Protein AF-A0A803MJ44-F1 (afdb_monomer)

Radius of gyration: 43.04 Å; Cα contacts (8 Å, |Δi|>4): 17; chains: 1; bounding box: 105×44×104 Å

Sequence (130 aa):
MNPSTKANLHDESIKSDQS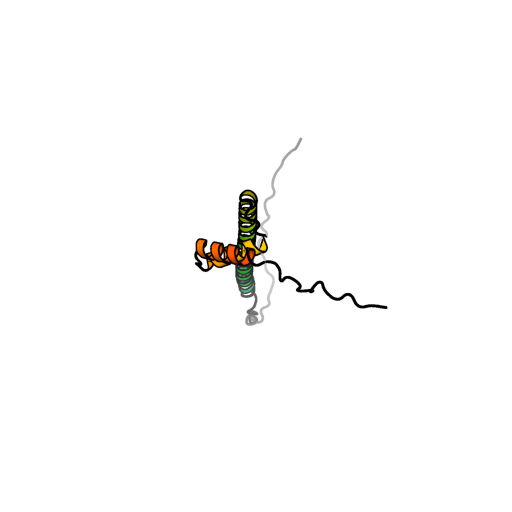SSLPSQQPPPPVHQNDADEEDESVKQLGDCSSLYLSLQMDSEAARTARDSLELAFQMSNILETGLDRHSLSVLIALCDLGLNPEAVAAVVKELRREPPPSSTIPPDAPAHS

pLDDT: mean 73.79, std 22.07, range [35.81, 97.94]

Structure (mmCIF, N/CA/C/O backbone):
data_AF-A0A803MJ44-F1
#
_entry.id   AF-A0A803MJ44-F1
#
loop_
_atom_site.group_PDB
_atom_site.id
_atom_site.type_symbol
_atom_site.label_atom_id
_atom_site.label_alt_id
_atom_site.label_comp_id
_atom_site.label_asym_id
_atom_site.label_entity_id
_atom_site.label_seq_id
_atom_site.pdbx_PDB_ins_code
_atom_site.Cartn_x
_atom_site.Cartn_y
_atom_site.Cartn_z
_atom_site.occupancy
_atom_site.B_iso_or_equiv
_atom_site.auth_seq_id
_atom_site.auth_comp_id
_atom_site.auth_asym_id
_atom_site.auth_atom_id
_atom_site.pdbx_PDB_model_num
ATOM 1 N N . MET A 1 1 ? 78.555 9.183 -12.668 1.00 38.94 1 MET A N 1
ATOM 2 C CA . MET A 1 1 ? 79.143 9.538 -13.975 1.00 38.94 1 MET A CA 1
ATOM 3 C C . MET A 1 1 ? 78.886 8.405 -14.952 1.00 38.94 1 MET A C 1
ATOM 5 O O . MET A 1 1 ? 79.490 7.350 -14.838 1.00 38.94 1 MET A O 1
ATOM 9 N N . ASN A 1 2 ? 77.953 8.610 -15.866 1.00 45.50 2 ASN A N 1
ATOM 10 C CA . ASN A 1 2 ? 77.822 7.862 -17.109 1.00 45.50 2 ASN A CA 1
ATOM 11 C C . ASN A 1 2 ? 78.863 8.361 -18.124 1.00 45.50 2 ASN A C 1
ATOM 13 O O . ASN A 1 2 ? 79.137 9.561 -18.174 1.00 45.50 2 ASN A O 1
ATOM 17 N N . PRO A 1 3 ? 79.376 7.464 -18.972 1.00 45.12 3 PRO A N 1
ATOM 18 C CA . PRO A 1 3 ? 79.720 7.853 -20.331 1.00 45.12 3 PRO A CA 1
ATOM 19 C C . PRO A 1 3 ? 79.028 6.956 -21.370 1.00 45.12 3 PRO A C 1
ATOM 21 O O . PRO A 1 3 ? 79.093 5.730 -21.326 1.00 45.12 3 PRO A O 1
ATOM 24 N N . SER A 1 4 ? 78.353 7.619 -22.307 1.00 44.44 4 SER A N 1
ATOM 25 C CA . SER A 1 4 ? 77.794 7.096 -23.559 1.00 44.44 4 SER A CA 1
ATOM 26 C C . SER A 1 4 ? 78.879 6.619 -24.534 1.00 44.44 4 SER A C 1
ATOM 28 O O . SER A 1 4 ? 79.985 7.145 -24.473 1.00 44.44 4 SER A O 1
ATOM 30 N N . THR A 1 5 ? 78.533 5.724 -25.480 1.00 49.03 5 THR A N 1
ATOM 31 C CA . THR A 1 5 ? 78.879 5.707 -26.939 1.00 49.03 5 THR A CA 1
ATOM 32 C C . THR A 1 5 ? 78.380 4.364 -27.523 1.00 49.03 5 THR A C 1
ATOM 34 O O . THR A 1 5 ? 78.850 3.318 -27.108 1.00 49.03 5 THR A O 1
ATOM 37 N N . LYS A 1 6 ? 77.228 4.299 -28.207 1.00 47.16 6 LYS A N 1
ATOM 38 C CA . LYS A 1 6 ? 76.930 4.504 -29.647 1.00 47.16 6 LYS A CA 1
ATOM 39 C C . LYS A 1 6 ? 77.270 3.301 -30.563 1.00 47.16 6 LYS A C 1
ATOM 41 O O . LYS A 1 6 ? 78.426 2.933 -30.688 1.00 47.16 6 LYS A O 1
ATOM 46 N N . ALA A 1 7 ? 76.225 2.865 -31.284 1.00 46.88 7 ALA A N 1
ATOM 47 C CA . ALA A 1 7 ? 76.179 2.174 -32.583 1.00 46.88 7 ALA A CA 1
ATOM 48 C C . ALA A 1 7 ? 76.724 0.737 -32.695 1.00 46.88 7 ALA A C 1
ATOM 50 O O . ALA A 1 7 ? 77.925 0.523 -32.633 1.00 46.88 7 ALA A O 1
ATOM 51 N N . ASN A 1 8 ? 75.860 -0.202 -33.101 1.00 36.66 8 ASN A N 1
ATOM 52 C CA . ASN A 1 8 ? 76.077 -0.821 -34.407 1.00 36.66 8 ASN A CA 1
ATOM 53 C C . ASN A 1 8 ? 74.763 -1.277 -35.053 1.00 36.66 8 ASN A C 1
ATOM 55 O O . ASN A 1 8 ? 73.859 -1.782 -34.390 1.00 36.66 8 ASN A O 1
ATOM 59 N N . LEU A 1 9 ? 74.683 -0.993 -36.345 1.00 50.78 9 LEU A N 1
ATOM 60 C CA . LEU A 1 9 ? 73.584 -1.236 -37.264 1.00 50.78 9 LEU A CA 1
ATOM 61 C C . LEU A 1 9 ? 73.607 -2.703 -37.715 1.00 50.78 9 LEU A C 1
ATOM 63 O O . LEU A 1 9 ? 74.654 -3.345 -37.707 1.00 50.78 9 LEU A O 1
ATOM 67 N N . HIS A 1 10 ? 72.435 -3.201 -38.095 1.00 44.12 10 HIS A N 1
ATOM 68 C CA . HIS A 1 10 ? 72.207 -4.552 -38.592 1.00 44.12 10 HIS A CA 1
ATOM 69 C C . HIS A 1 10 ? 73.048 -4.844 -39.844 1.00 44.12 10 HIS A C 1
ATOM 71 O O . HIS A 1 10 ? 73.028 -4.069 -40.799 1.00 44.12 10 HIS A O 1
ATOM 77 N N . ASP A 1 11 ? 73.755 -5.973 -39.810 1.00 43.75 11 ASP A N 1
ATOM 78 C CA . ASP A 1 11 ? 74.461 -6.570 -40.941 1.00 43.75 11 ASP A CA 1
ATOM 79 C C . ASP A 1 11 ? 73.445 -7.277 -41.851 1.00 43.75 11 ASP A C 1
ATOM 81 O O . ASP A 1 11 ? 72.783 -8.238 -41.452 1.00 43.75 11 ASP A O 1
ATOM 85 N N . GLU A 1 12 ? 73.281 -6.746 -43.062 1.00 47.16 12 GLU A N 1
ATOM 86 C CA . GLU A 1 12 ? 72.656 -7.451 -44.176 1.00 47.16 12 GLU A CA 1
ATOM 87 C C . GLU A 1 12 ? 73.570 -8.600 -44.614 1.00 47.16 12 GLU A C 1
ATOM 89 O O . GLU A 1 12 ? 74.651 -8.365 -45.154 1.00 47.16 12 GLU A O 1
ATOM 94 N N . SER A 1 13 ? 73.103 -9.841 -44.471 1.00 42.44 13 SER A N 1
ATOM 95 C CA . SER A 1 13 ? 73.697 -10.988 -45.159 1.00 42.44 13 SER A CA 1
ATOM 96 C C . SER A 1 13 ? 72.774 -11.451 -46.284 1.00 42.44 13 SER A C 1
ATOM 98 O O . SER A 1 13 ? 71.782 -12.152 -46.080 1.00 42.44 13 SER A O 1
ATOM 100 N N . ILE A 1 14 ? 73.121 -11.016 -47.493 1.00 47.91 14 ILE A N 1
ATOM 101 C CA . ILE A 1 14 ? 72.525 -11.407 -48.769 1.00 47.91 14 ILE A CA 1
ATOM 102 C C . ILE A 1 14 ? 73.144 -12.739 -49.243 1.00 47.91 14 ILE A C 1
ATOM 104 O O . ILE A 1 14 ? 74.336 -12.810 -49.522 1.00 47.91 14 ILE A O 1
ATOM 108 N N . LYS A 1 15 ? 72.256 -13.729 -49.447 1.00 44.94 15 LYS A N 1
ATOM 109 C CA . LYS A 1 15 ? 72.210 -14.729 -50.544 1.00 44.94 15 LYS A CA 1
ATOM 110 C C . LYS A 1 15 ? 73.231 -15.880 -50.601 1.00 44.94 15 LYS A C 1
ATOM 112 O O . LYS A 1 15 ? 74.421 -15.662 -50.799 1.00 44.94 15 LYS A O 1
ATOM 117 N N . SER A 1 16 ? 72.695 -17.109 -50.663 1.00 39.31 16 SER A N 1
ATOM 118 C CA . SER A 1 16 ? 72.866 -18.118 -51.751 1.00 39.31 16 SER A CA 1
ATOM 119 C C . SER A 1 16 ? 72.553 -19.522 -51.197 1.00 39.31 16 SER A C 1
ATOM 121 O O . SER A 1 16 ? 73.206 -19.981 -50.270 1.00 39.31 16 SER A O 1
ATOM 123 N N . ASP A 1 17 ? 71.411 -20.113 -51.563 1.00 42.59 17 ASP A N 1
ATOM 124 C CA . ASP A 1 17 ? 71.274 -21.157 -52.604 1.00 42.59 17 ASP A CA 1
ATOM 125 C C . ASP A 1 17 ? 71.850 -22.531 -52.211 1.00 42.59 17 ASP A C 1
ATOM 127 O O . ASP A 1 17 ? 73.055 -22.731 -52.310 1.00 42.59 17 ASP A O 1
ATOM 131 N N . GLN A 1 18 ? 70.985 -23.509 -51.884 1.00 37.03 18 GLN A N 1
ATOM 132 C CA . GLN A 1 18 ? 71.224 -24.926 -52.216 1.00 37.03 18 GLN A CA 1
ATOM 133 C C . GLN A 1 18 ? 69.947 -25.797 -52.063 1.00 37.03 18 GLN A C 1
ATOM 135 O O . GLN A 1 18 ? 69.601 -26.254 -50.980 1.00 37.03 18 GLN A O 1
ATOM 140 N N . SER A 1 19 ? 69.320 -26.076 -53.212 1.00 41.34 19 SER A N 1
ATOM 141 C CA . SER A 1 19 ? 68.807 -27.393 -53.643 1.00 41.34 19 SER A CA 1
ATOM 142 C C . SER A 1 19 ? 67.518 -28.006 -53.052 1.00 41.34 19 SER A C 1
ATOM 144 O O . SER A 1 19 ? 67.505 -28.688 -52.035 1.00 41.34 19 SER A O 1
ATOM 146 N N . SER A 1 20 ? 66.472 -27.919 -53.886 1.00 47.78 20 SER A N 1
ATOM 147 C CA . SER A 1 20 ? 65.637 -29.032 -54.385 1.00 47.78 20 SER A CA 1
ATOM 148 C C . SER A 1 20 ? 64.906 -29.953 -53.396 1.00 47.78 20 SER A C 1
ATOM 150 O O . SER A 1 20 ? 65.463 -30.929 -52.902 1.00 47.78 20 SER A O 1
ATOM 152 N N . SER A 1 21 ? 63.585 -29.777 -53.305 1.00 38.59 21 SER A N 1
ATOM 153 C CA . SER A 1 21 ? 62.609 -30.866 -53.504 1.00 38.59 21 SER A CA 1
ATOM 154 C C . SER A 1 21 ? 61.181 -30.305 -53.590 1.00 38.59 21 SER A C 1
ATOM 156 O O . SER A 1 21 ? 60.695 -29.659 -52.671 1.00 38.59 21 SER A O 1
ATOM 158 N N . LEU A 1 22 ? 60.497 -30.549 -54.711 1.00 42.38 22 LEU A N 1
ATOM 159 C CA . LEU A 1 22 ? 59.032 -30.624 -54.746 1.00 42.38 22 LEU A CA 1
A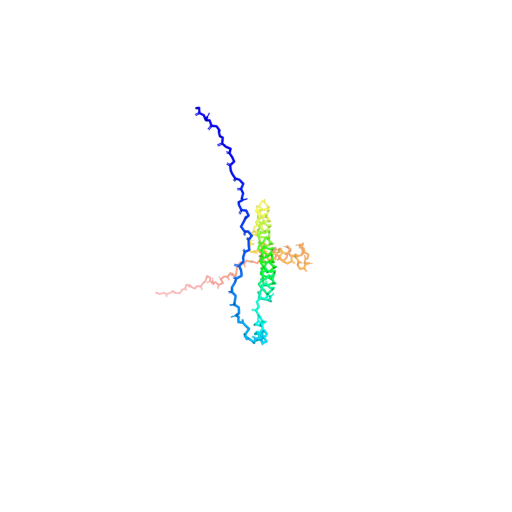TOM 160 C C . LEU A 1 22 ? 58.682 -32.098 -54.531 1.00 42.38 22 LEU A C 1
ATOM 162 O O . LEU A 1 22 ? 59.264 -32.953 -55.204 1.00 42.38 22 LEU A O 1
ATOM 166 N N . PRO A 1 23 ? 57.738 -32.409 -53.632 1.00 39.44 23 PRO A N 1
ATOM 167 C CA . PRO A 1 23 ? 56.533 -33.041 -54.154 1.00 39.44 23 PRO A CA 1
ATOM 168 C C . PRO A 1 23 ? 55.236 -32.614 -53.447 1.00 39.44 23 PRO A C 1
ATOM 170 O O . PRO A 1 23 ? 55.187 -32.411 -52.241 1.00 39.44 23 PRO A O 1
ATOM 173 N N . SER A 1 24 ? 54.172 -32.594 -54.254 1.00 35.81 24 SER A N 1
ATOM 174 C CA . SER A 1 24 ? 52.755 -32.690 -53.883 1.00 35.81 24 SER A CA 1
ATOM 175 C C . SER A 1 24 ? 52.144 -31.536 -53.081 1.00 35.81 24 SER A C 1
ATOM 177 O O . SER A 1 24 ? 52.209 -31.481 -51.858 1.00 35.81 24 SER A O 1
ATOM 179 N N . GLN A 1 25 ? 51.402 -30.677 -53.795 1.00 43.09 25 GLN A N 1
ATOM 180 C CA . GLN A 1 25 ? 50.265 -29.955 -53.219 1.00 43.09 25 GLN A CA 1
ATOM 181 C C . GLN A 1 25 ? 49.306 -30.980 -52.599 1.00 43.09 25 GLN A C 1
ATOM 183 O O . GLN A 1 25 ? 48.560 -31.655 -53.308 1.00 43.09 25 GLN A O 1
ATOM 188 N N . GLN A 1 26 ? 49.343 -31.112 -51.278 1.00 38.97 26 GLN A N 1
ATOM 189 C CA . GLN A 1 26 ? 48.248 -31.705 -50.531 1.00 38.97 26 GLN A CA 1
ATOM 190 C C . GLN A 1 26 ? 47.078 -30.711 -50.620 1.00 38.97 26 GLN A C 1
ATOM 192 O O . GLN A 1 26 ? 47.290 -29.530 -50.325 1.00 38.97 26 GLN A O 1
ATOM 197 N N . PRO A 1 27 ? 45.870 -31.118 -51.058 1.00 48.91 27 PRO A N 1
ATOM 198 C CA . PRO A 1 27 ? 44.705 -30.253 -50.924 1.00 48.91 27 PRO A CA 1
ATOM 199 C C . PRO A 1 27 ? 44.595 -29.843 -49.448 1.00 48.91 27 PRO A C 1
ATOM 201 O O . PRO A 1 27 ? 44.915 -30.664 -48.579 1.00 48.91 27 PRO A O 1
ATOM 204 N N . PRO A 1 28 ? 44.226 -28.585 -49.148 1.00 46.50 28 PRO A N 1
ATOM 205 C CA . PRO A 1 28 ? 44.142 -28.125 -47.770 1.00 46.50 28 PRO A CA 1
ATOM 206 C C . PRO A 1 28 ? 43.297 -29.124 -46.968 1.00 46.50 28 PRO A C 1
ATOM 208 O O . PRO A 1 28 ? 42.293 -29.616 -47.498 1.00 46.50 28 PRO A O 1
ATOM 211 N N . PRO A 1 29 ? 43.698 -29.477 -45.730 1.00 44.66 29 PRO A N 1
ATOM 212 C CA . PRO A 1 29 ? 42.832 -30.271 -44.869 1.00 44.66 29 PRO A CA 1
ATOM 213 C C . PRO A 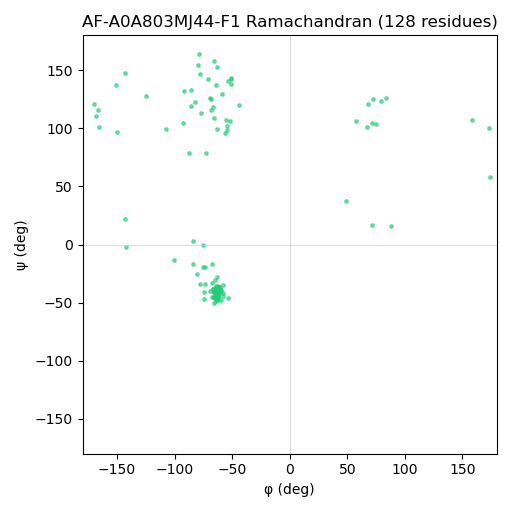1 29 ? 41.463 -29.582 -44.829 1.00 44.66 29 PRO A C 1
ATOM 215 O O . PRO A 1 29 ? 41.432 -28.345 -44.851 1.00 44.66 29 PRO A O 1
ATOM 218 N N . PRO A 1 30 ? 40.339 -30.326 -44.813 1.00 53.53 30 PRO A N 1
ATOM 219 C CA . PRO A 1 30 ? 39.054 -29.711 -44.537 1.00 53.53 30 PRO A CA 1
ATOM 220 C C . PRO A 1 30 ? 39.230 -29.016 -43.197 1.00 53.53 30 PRO A C 1
ATOM 222 O O . PRO A 1 30 ? 39.419 -29.675 -42.173 1.00 53.53 30 PRO A O 1
ATOM 225 N N . VAL A 1 31 ? 39.306 -27.685 -43.246 1.00 48.75 31 VAL A N 1
ATOM 226 C CA . VAL A 1 31 ? 39.325 -26.832 -42.070 1.00 48.75 31 VAL A CA 1
ATOM 227 C C . VAL A 1 31 ? 38.244 -27.392 -41.168 1.00 48.75 31 VAL A C 1
ATOM 229 O O . VAL A 1 31 ? 37.104 -27.548 -41.610 1.00 48.75 31 VAL A O 1
ATOM 232 N N . HIS A 1 32 ? 38.615 -27.824 -39.964 1.00 52.59 32 HIS A N 1
ATOM 233 C CA . HIS A 1 32 ? 37.623 -28.034 -38.926 1.00 52.59 32 HIS A CA 1
ATOM 234 C C . HIS A 1 32 ? 36.912 -26.684 -38.798 1.00 52.59 32 HIS A C 1
ATOM 236 O O . HIS A 1 32 ? 37.426 -25.737 -38.215 1.00 52.59 32 HIS A O 1
ATOM 242 N N . GLN A 1 33 ? 35.784 -26.560 -39.493 1.00 54.22 33 GLN A N 1
ATOM 243 C CA . GLN A 1 33 ? 34.758 -25.579 -39.220 1.00 54.22 33 GLN A CA 1
ATOM 244 C C . GLN A 1 33 ? 34.280 -25.960 -37.836 1.00 54.22 33 GLN A C 1
ATOM 246 O O . GLN A 1 33 ? 33.617 -26.984 -37.756 1.00 54.22 33 GLN A O 1
ATOM 251 N N . ASN A 1 34 ? 34.762 -25.270 -36.800 1.00 48.56 34 ASN A N 1
ATOM 252 C CA . ASN A 1 34 ? 34.163 -25.121 -35.464 1.00 48.56 34 ASN A CA 1
ATOM 253 C C . ASN A 1 34 ? 35.143 -24.368 -34.535 1.00 48.56 34 ASN A C 1
ATOM 255 O O . ASN A 1 34 ? 35.547 -24.911 -33.519 1.00 48.56 34 ASN A O 1
ATOM 259 N N . ASP A 1 35 ? 35.569 -23.146 -34.872 1.00 52.38 35 ASP A N 1
ATOM 260 C CA . ASP A 1 35 ? 36.388 -22.339 -33.934 1.00 52.38 35 ASP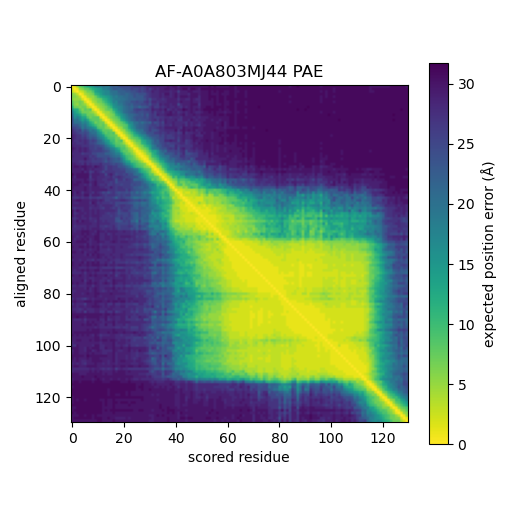 A CA 1
ATOM 261 C C . ASP A 1 35 ? 36.070 -20.828 -33.984 1.00 52.38 35 ASP A C 1
ATOM 263 O O . ASP A 1 35 ? 36.887 -19.988 -33.622 1.00 52.38 35 ASP A O 1
ATOM 267 N N . ALA A 1 36 ? 34.875 -20.447 -34.453 1.00 48.91 36 ALA A N 1
ATOM 268 C CA . ALA A 1 36 ? 34.453 -19.037 -34.459 1.00 48.91 36 ALA A CA 1
ATOM 269 C C . ALA A 1 36 ? 32.965 -18.790 -34.145 1.00 48.91 36 ALA A C 1
ATOM 271 O O . ALA A 1 36 ? 32.559 -17.634 -34.080 1.00 48.91 36 ALA A O 1
ATOM 272 N N . ASP A 1 37 ? 32.160 -19.835 -33.928 1.00 52.12 37 ASP A N 1
ATOM 273 C CA . ASP A 1 37 ? 30.751 -19.699 -33.514 1.00 52.12 37 ASP A CA 1
ATOM 274 C C . ASP A 1 37 ? 30.550 -19.927 -32.001 1.00 52.12 37 ASP A C 1
ATOM 276 O O . ASP A 1 37 ? 29.506 -19.572 -31.460 1.00 52.12 37 ASP A O 1
ATOM 280 N N . GLU A 1 38 ? 31.546 -20.464 -31.281 1.00 55.28 38 GLU A N 1
ATOM 281 C CA . GLU A 1 38 ? 31.380 -20.823 -29.860 1.00 55.28 38 GLU A CA 1
ATOM 282 C C . GLU A 1 38 ? 31.383 -19.600 -28.914 1.00 55.28 38 GLU A C 1
ATOM 284 O O . GLU A 1 38 ? 30.835 -19.658 -27.813 1.00 55.28 38 GLU A O 1
ATOM 289 N N . GLU A 1 39 ? 31.906 -18.445 -29.348 1.00 54.41 39 GLU A N 1
ATOM 290 C CA . GLU A 1 39 ? 31.900 -17.223 -28.527 1.00 54.41 39 GLU A CA 1
ATOM 291 C C . GLU A 1 39 ? 30.583 -16.413 -28.619 1.00 54.41 39 GLU A C 1
ATOM 293 O O . GLU A 1 39 ? 30.315 -15.615 -27.719 1.00 54.41 39 GLU A O 1
ATOM 298 N N . ASP A 1 40 ? 29.716 -16.641 -29.625 1.00 58.66 40 ASP A N 1
ATOM 299 C CA . ASP A 1 40 ? 28.424 -15.923 -29.772 1.00 58.66 40 ASP A CA 1
ATOM 300 C C . ASP A 1 40 ? 27.335 -16.454 -28.819 1.00 58.66 40 ASP A C 1
ATOM 302 O O . ASP A 1 40 ? 26.515 -15.692 -28.298 1.00 58.66 40 ASP A O 1
ATOM 306 N N . GLU A 1 41 ? 27.336 -17.761 -28.533 1.00 68.88 41 GLU A N 1
ATOM 307 C CA . GLU A 1 41 ? 26.357 -18.367 -27.621 1.00 68.88 41 GLU A CA 1
ATOM 308 C C . GLU A 1 41 ? 26.598 -17.911 -26.175 1.00 68.88 41 GLU A C 1
ATOM 310 O O . GLU A 1 41 ? 25.660 -17.556 -25.461 1.00 68.88 41 GLU A O 1
ATOM 315 N N . SER A 1 42 ? 27.868 -17.811 -25.771 1.00 65.38 42 SER A N 1
ATOM 316 C CA . SER A 1 42 ? 28.270 -17.343 -24.441 1.00 65.38 42 SER A CA 1
ATOM 317 C C . SER A 1 42 ? 27.855 -15.890 -24.182 1.00 65.38 42 SER A C 1
ATOM 319 O O . SER A 1 42 ? 27.337 -15.579 -23.108 1.00 65.38 42 SER A O 1
ATOM 321 N N . VAL A 1 43 ? 28.001 -14.991 -25.167 1.00 77.62 43 VAL A N 1
ATOM 322 C CA . VAL A 1 43 ? 27.591 -13.579 -25.025 1.00 77.62 43 VAL A CA 1
ATOM 323 C C . VAL A 1 43 ? 26.073 -13.396 -25.055 1.00 77.62 43 VAL A C 1
ATOM 325 O O . VAL A 1 43 ? 25.555 -12.558 -24.314 1.00 77.62 43 VAL A O 1
ATOM 328 N N . LYS A 1 44 ? 25.340 -14.204 -25.834 1.00 75.56 44 LYS A N 1
ATOM 329 C CA . LYS A 1 44 ? 23.869 -14.262 -25.766 1.00 75.56 44 LYS A CA 1
ATOM 330 C C . LYS A 1 44 ? 23.396 -14.767 -24.413 1.00 75.56 44 LYS A C 1
ATOM 332 O O . LYS A 1 44 ? 22.578 -14.111 -23.774 1.00 75.56 44 LYS A O 1
ATOM 337 N N . GLN A 1 45 ? 23.974 -15.868 -23.940 1.00 79.38 45 GLN A N 1
ATOM 338 C CA . GLN A 1 45 ? 23.658 -16.439 -22.638 1.00 79.38 45 GLN A CA 1
ATOM 339 C C . GLN A 1 45 ? 24.003 -15.466 -21.501 1.00 79.38 45 GLN A C 1
ATOM 341 O O . GLN A 1 45 ? 23.264 -15.369 -20.523 1.00 79.38 45 GLN A O 1
ATOM 346 N N . LEU A 1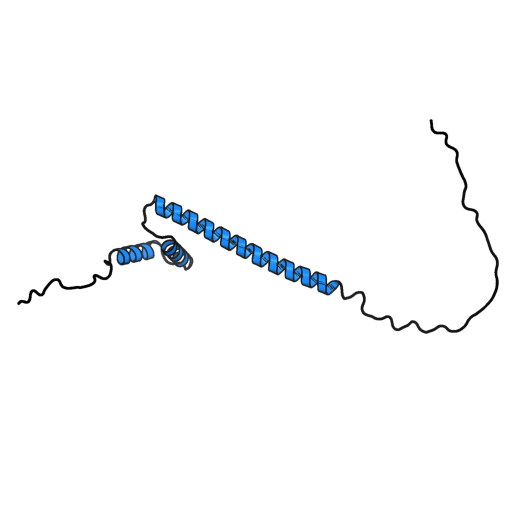 46 ? 25.085 -14.693 -21.631 1.00 87.31 46 LEU A N 1
ATOM 347 C CA . LEU A 1 46 ? 25.430 -13.624 -20.695 1.00 87.31 46 LEU A CA 1
ATOM 348 C C . LEU A 1 46 ? 24.402 -12.482 -20.721 1.00 87.31 46 LEU A C 1
ATOM 350 O O . LEU A 1 46 ? 24.065 -11.950 -19.664 1.00 87.31 46 LEU A O 1
ATOM 354 N N . GLY A 1 47 ? 23.873 -12.131 -21.897 1.00 86.69 47 GLY A N 1
ATOM 355 C CA . GLY A 1 47 ? 22.782 -11.166 -22.055 1.00 86.69 47 GLY A CA 1
ATOM 356 C C . GLY A 1 47 ? 21.486 -11.626 -21.385 1.00 86.69 47 GLY A C 1
ATOM 357 O O . GLY A 1 47 ? 20.898 -10.876 -20.603 1.00 86.69 47 GLY A O 1
ATOM 358 N N . ASP A 1 48 ? 21.091 -12.878 -21.610 1.00 89.00 48 ASP A N 1
ATOM 359 C CA . ASP A 1 48 ? 19.913 -13.483 -20.981 1.00 89.00 48 ASP A CA 1
ATOM 360 C C . ASP A 1 48 ? 20.080 -13.577 -19.456 1.00 89.00 48 ASP A C 1
ATOM 362 O O . ASP A 1 48 ? 19.174 -13.230 -18.694 1.00 89.00 48 ASP A O 1
ATOM 366 N N . CYS A 1 49 ? 21.275 -13.958 -18.989 1.00 86.81 49 CYS A N 1
ATOM 367 C CA . CYS A 1 49 ? 21.606 -14.020 -17.566 1.00 86.81 49 CYS A CA 1
ATOM 368 C C . CYS A 1 49 ? 21.603 -12.624 -16.918 1.00 86.81 49 CYS A C 1
ATOM 370 O O . CYS A 1 49 ? 21.068 -12.446 -15.823 1.00 86.81 49 CYS A O 1
ATOM 372 N N . SER A 1 50 ? 22.131 -11.607 -17.609 1.00 91.06 50 SER A N 1
ATOM 373 C CA . SER A 1 50 ? 22.108 -10.213 -17.151 1.00 91.06 50 SER A CA 1
ATOM 374 C C . SER A 1 50 ? 20.684 -9.657 -17.083 1.00 91.06 50 SER A C 1
ATOM 376 O O . SER A 1 50 ? 20.341 -8.996 -16.103 1.00 91.06 50 SER A O 1
ATOM 378 N N . SER A 1 51 ? 19.836 -9.967 -18.069 1.00 91.62 51 SER A N 1
ATOM 379 C CA . SER A 1 51 ? 18.425 -9.565 -18.087 1.00 91.62 51 SER A CA 1
ATOM 380 C C . SER A 1 51 ? 17.629 -10.201 -16.945 1.00 91.62 51 SER A C 1
ATOM 382 O O . SER A 1 51 ? 16.890 -9.509 -16.234 1.00 91.62 51 SER A O 1
ATOM 384 N N . LEU A 1 52 ? 17.827 -11.503 -16.711 1.00 89.50 52 LEU A N 1
ATOM 385 C CA . LEU A 1 52 ? 17.203 -12.213 -15.598 1.00 89.50 52 LEU A CA 1
ATOM 386 C C . LEU A 1 52 ? 17.666 -11.641 -14.252 1.00 89.50 52 LEU A C 1
ATOM 388 O O . LEU A 1 52 ? 16.841 -11.396 -13.374 1.00 89.50 52 LEU A O 1
ATOM 392 N N . TYR A 1 53 ? 18.964 -11.364 -14.107 1.00 86.31 53 TYR A N 1
ATOM 393 C CA . TYR A 1 53 ? 19.527 -10.765 -12.898 1.00 86.31 53 TYR A CA 1
ATOM 394 C C . TYR A 1 53 ? 18.969 -9.361 -12.631 1.00 86.31 53 TYR A C 1
ATOM 396 O O . TYR A 1 53 ? 18.562 -9.079 -11.506 1.00 86.31 53 TYR A O 1
ATOM 404 N N . LEU A 1 54 ? 18.872 -8.501 -13.654 1.00 86.69 54 LEU A N 1
ATOM 405 C CA . LEU A 1 54 ? 18.257 -7.176 -13.524 1.00 86.69 54 LEU A CA 1
ATOM 406 C C . LEU A 1 54 ? 16.778 -7.276 -13.140 1.00 86.69 54 LEU A C 1
ATOM 408 O O . LEU A 1 54 ? 16.328 -6.542 -12.269 1.00 86.69 54 LEU A O 1
ATOM 412 N N . SER A 1 55 ? 16.031 -8.203 -13.741 1.00 85.50 55 SER A N 1
ATOM 413 C CA . SER A 1 55 ? 14.610 -8.405 -13.423 1.00 85.50 55 SER A CA 1
ATOM 414 C C . SER A 1 55 ? 14.414 -8.844 -11.969 1.00 85.50 55 SER A C 1
ATOM 416 O O . SER A 1 55 ? 13.597 -8.270 -11.253 1.00 85.50 55 SER A O 1
ATOM 418 N N . LEU A 1 56 ? 15.220 -9.803 -11.501 1.00 84.88 56 LEU A N 1
ATOM 419 C CA . LEU A 1 56 ? 15.227 -10.246 -10.103 1.00 84.88 56 LEU A CA 1
ATOM 420 C C . LEU A 1 56 ? 15.670 -9.132 -9.144 1.00 84.88 56 LEU A C 1
ATOM 422 O O . LEU A 1 56 ? 15.169 -9.033 -8.023 1.00 84.88 56 LEU A O 1
ATOM 426 N N . GLN A 1 57 ? 16.611 -8.289 -9.570 1.00 85.38 57 GLN A N 1
ATOM 427 C CA . GLN A 1 57 ? 17.077 -7.153 -8.786 1.00 85.38 57 GLN A CA 1
ATOM 428 C C . GLN A 1 57 ? 15.982 -6.093 -8.624 1.00 85.38 57 GLN A C 1
ATOM 430 O O . GLN A 1 57 ? 15.734 -5.663 -7.499 1.00 85.38 57 GLN A O 1
ATOM 435 N N . MET A 1 58 ? 15.271 -5.748 -9.698 1.00 79.38 58 MET A N 1
ATOM 436 C CA . MET A 1 58 ? 14.154 -4.798 -9.656 1.00 79.38 58 MET A CA 1
ATOM 437 C C . MET A 1 58 ? 12.985 -5.321 -8.808 1.00 79.38 58 MET A C 1
ATOM 439 O O . MET A 1 58 ? 12.377 -4.551 -8.070 1.00 79.38 58 MET A O 1
ATOM 443 N N . ASP A 1 59 ? 12.700 -6.627 -8.846 1.00 84.50 59 ASP A N 1
ATOM 444 C CA . ASP A 1 59 ? 11.694 -7.258 -7.975 1.00 84.50 59 ASP A CA 1
ATOM 445 C C . ASP A 1 59 ? 12.116 -7.197 -6.491 1.00 84.50 59 ASP A C 1
ATOM 447 O O . ASP A 1 59 ? 11.338 -6.838 -5.608 1.00 84.50 59 ASP A O 1
ATOM 451 N N . SER A 1 60 ? 13.402 -7.426 -6.202 1.00 88.75 60 SER A N 1
ATOM 452 C CA . SER A 1 60 ? 13.964 -7.258 -4.853 1.00 88.75 60 SER A CA 1
ATOM 453 C C . SER A 1 60 ? 13.849 -5.818 -4.349 1.00 88.75 60 SER A C 1
ATOM 455 O O . SER A 1 60 ? 13.511 -5.599 -3.184 1.00 88.75 60 SER A O 1
ATOM 457 N N . GLU A 1 61 ? 14.109 -4.829 -5.204 1.00 91.62 61 GLU A N 1
ATOM 458 C CA . GLU A 1 61 ? 13.944 -3.411 -4.874 1.00 91.62 61 GLU A CA 1
ATOM 459 C C . GLU A 1 61 ? 12.475 -3.052 -4.644 1.00 91.62 61 GLU A C 1
ATOM 461 O O . GLU A 1 61 ? 12.156 -2.469 -3.608 1.00 91.62 61 GLU A O 1
ATOM 466 N N . ALA A 1 62 ? 11.567 -3.492 -5.517 1.00 90.94 62 ALA A N 1
ATOM 467 C CA . ALA A 1 62 ? 10.130 -3.303 -5.341 1.00 90.94 62 ALA A CA 1
ATOM 468 C C . ALA A 1 62 ? 9.630 -3.923 -4.025 1.00 90.94 62 ALA A C 1
ATOM 470 O O . ALA A 1 62 ? 8.911 -3.277 -3.259 1.00 90.94 62 ALA A O 1
ATOM 471 N N . ALA A 1 63 ? 10.071 -5.142 -3.706 1.00 91.12 63 ALA A N 1
ATOM 472 C CA . ALA A 1 63 ? 9.735 -5.817 -2.458 1.00 91.12 63 ALA A CA 1
ATOM 473 C C . ALA A 1 63 ? 10.274 -5.074 -1.224 1.00 91.12 63 ALA A C 1
ATOM 475 O O . ALA A 1 63 ? 9.603 -5.026 -0.192 1.00 91.12 63 ALA A O 1
ATOM 476 N N . ARG A 1 64 ? 11.473 -4.482 -1.307 1.00 92.94 64 ARG A N 1
ATOM 477 C CA . ARG A 1 64 ? 12.034 -3.637 -0.238 1.00 92.94 64 ARG A CA 1
ATOM 478 C C . ARG A 1 64 ? 11.205 -2.371 -0.058 1.00 92.94 64 ARG A C 1
ATOM 48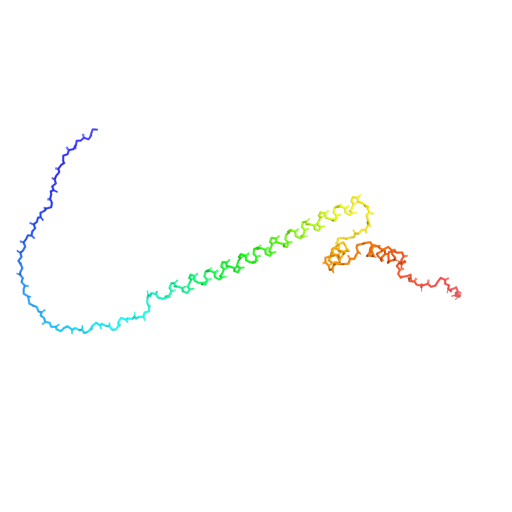0 O O . ARG A 1 64 ? 10.745 -2.114 1.049 1.00 92.94 64 ARG A O 1
ATOM 487 N N . THR A 1 65 ? 10.929 -1.647 -1.140 1.00 95.19 65 THR A N 1
ATOM 488 C CA . THR A 1 65 ? 10.106 -0.432 -1.106 1.00 95.19 65 THR A CA 1
ATOM 489 C C . THR A 1 65 ? 8.713 -0.701 -0.538 1.00 95.19 65 THR A C 1
ATOM 491 O O . THR A 1 65 ? 8.231 0.076 0.283 1.00 95.19 65 THR A O 1
ATOM 494 N N . ALA A 1 66 ? 8.079 -1.818 -0.904 1.00 94.69 66 ALA A N 1
ATOM 495 C CA . ALA A 1 66 ? 6.781 -2.205 -0.356 1.00 94.69 66 ALA A CA 1
ATOM 496 C C . ALA A 1 66 ? 6.837 -2.457 1.162 1.00 94.69 66 ALA A C 1
ATOM 498 O O . ALA A 1 66 ? 5.947 -2.028 1.898 1.00 94.69 66 ALA A O 1
ATOM 499 N N . ARG A 1 67 ? 7.899 -3.111 1.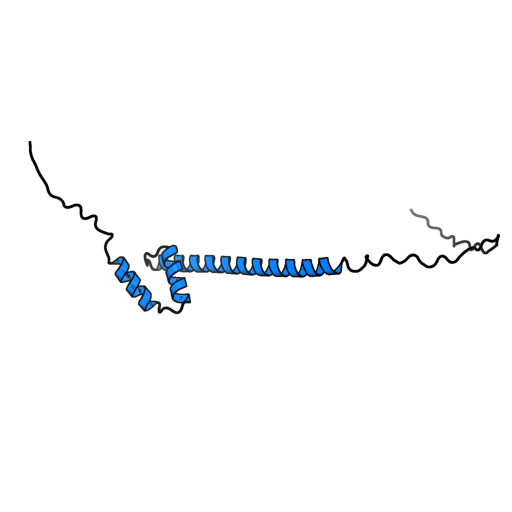653 1.00 94.75 67 ARG A N 1
ATOM 500 C CA . ARG A 1 67 ? 8.109 -3.333 3.096 1.00 94.75 67 ARG A CA 1
ATOM 501 C C . ARG A 1 67 ? 8.310 -2.021 3.846 1.00 94.75 67 ARG A C 1
ATOM 503 O O . ARG A 1 67 ? 7.691 -1.835 4.890 1.00 94.75 67 ARG A O 1
ATOM 510 N N . ASP A 1 68 ? 9.121 -1.121 3.301 1.00 96.44 68 ASP A N 1
ATOM 511 C CA . ASP A 1 68 ? 9.388 0.187 3.904 1.00 96.44 68 ASP A CA 1
ATOM 512 C C . ASP A 1 68 ? 8.126 1.063 3.914 1.00 96.44 68 ASP A C 1
ATOM 514 O O . ASP A 1 68 ? 7.837 1.741 4.901 1.00 96.44 68 ASP A O 1
ATOM 518 N N . SER A 1 69 ? 7.319 0.996 2.851 1.00 96.81 69 SER A N 1
ATOM 519 C CA . SER A 1 69 ? 6.020 1.670 2.777 1.00 96.81 69 SER A CA 1
ATOM 520 C C . SER A 1 69 ? 5.048 1.153 3.841 1.00 96.81 69 SER A C 1
ATOM 522 O O . SER A 1 69 ? 4.434 1.950 4.554 1.00 96.81 69 SER A O 1
ATOM 524 N N . LEU A 1 70 ? 4.957 -0.171 4.015 1.00 97.31 70 LEU A N 1
ATOM 525 C CA . LEU A 1 70 ? 4.129 -0.783 5.056 1.00 97.31 70 LEU A CA 1
ATOM 526 C C . LEU A 1 70 ? 4.612 -0.411 6.467 1.00 97.31 70 LEU A C 1
ATOM 528 O O . LEU A 1 70 ? 3.788 -0.151 7.342 1.00 97.31 70 LEU A O 1
ATOM 532 N N . GLU A 1 71 ? 5.926 -0.372 6.700 1.00 97.00 71 GLU A N 1
ATOM 533 C CA . GLU A 1 71 ? 6.511 0.069 7.974 1.00 97.00 71 GLU A CA 1
ATOM 534 C C . GLU A 1 71 ? 6.116 1.511 8.297 1.00 97.00 71 GLU A C 1
ATOM 536 O O . GLU A 1 71 ? 5.653 1.800 9.402 1.00 97.00 71 GLU A O 1
ATOM 541 N N . LEU A 1 72 ? 6.251 2.412 7.322 1.00 97.56 72 LEU A N 1
ATOM 542 C CA . LEU A 1 72 ? 5.883 3.812 7.489 1.00 97.56 72 LEU A CA 1
ATOM 543 C C . LEU A 1 72 ? 4.384 3.961 7.770 1.00 97.56 72 LEU A C 1
ATOM 545 O O . LEU A 1 72 ? 4.001 4.664 8.705 1.00 97.56 72 LEU A O 1
ATOM 549 N N . ALA A 1 73 ? 3.536 3.257 7.019 1.00 96.56 73 ALA A N 1
ATOM 550 C CA . ALA A 1 73 ? 2.095 3.248 7.248 1.00 96.56 73 ALA A CA 1
ATOM 551 C C . ALA A 1 73 ? 1.742 2.728 8.653 1.00 96.56 73 ALA A C 1
ATOM 553 O O . ALA A 1 73 ? 0.873 3.291 9.320 1.00 96.56 73 ALA A O 1
ATOM 554 N N . PHE A 1 74 ? 2.441 1.697 9.137 1.00 97.94 74 PHE A N 1
ATOM 555 C CA . PHE A 1 74 ? 2.263 1.168 10.491 1.00 97.94 74 PHE A CA 1
ATOM 556 C C . PHE A 1 74 ? 2.699 2.169 11.567 1.00 97.94 74 PHE A C 1
ATOM 558 O O . PHE A 1 74 ? 2.043 2.335 12.596 1.00 97.94 74 PHE A O 1
ATOM 565 N N . GLN A 1 75 ? 3.782 2.904 11.329 1.00 97.81 75 GLN A N 1
ATOM 566 C CA . GLN A 1 75 ? 4.194 3.974 12.228 1.00 97.81 75 GLN A CA 1
ATOM 567 C C . GLN A 1 75 ? 3.129 5.082 12.293 1.00 97.81 75 GLN A C 1
ATOM 569 O O . GLN A 1 75 ? 2.770 5.523 13.386 1.00 97.81 75 GLN A O 1
ATOM 574 N N . MET A 1 76 ? 2.558 5.470 11.148 1.00 97.62 76 MET A N 1
ATOM 575 C CA . MET A 1 76 ? 1.446 6.424 11.091 1.00 97.62 76 MET A CA 1
ATOM 576 C C . MET A 1 76 ? 0.206 5.903 11.833 1.00 97.62 76 MET A C 1
ATOM 578 O O . MET A 1 76 ? -0.407 6.649 12.597 1.00 97.62 76 MET A O 1
ATOM 582 N N . SER A 1 77 ? -0.144 4.622 11.676 1.00 96.06 77 SER A N 1
ATOM 583 C CA . SER A 1 77 ? -1.303 4.018 12.346 1.00 96.06 77 SER A CA 1
ATOM 584 C C . SER A 1 77 ? -1.158 3.968 13.868 1.00 96.06 77 SER A C 1
ATOM 586 O O . SER A 1 77 ? -2.165 4.060 14.575 1.00 96.06 77 SER A O 1
ATOM 588 N N . ASN A 1 78 ? 0.077 3.842 14.364 1.00 96.62 78 ASN A N 1
ATOM 589 C CA . ASN A 1 78 ? 0.396 3.862 15.792 1.00 96.62 78 ASN A CA 1
ATOM 590 C C . ASN A 1 78 ? 0.320 5.271 16.377 1.00 96.62 78 ASN A C 1
ATOM 592 O O . ASN A 1 78 ? -0.223 5.439 17.462 1.00 96.62 78 ASN A O 1
ATOM 596 N N . ILE A 1 79 ? 0.809 6.283 15.651 1.00 97.56 79 ILE A N 1
ATOM 597 C CA . ILE A 1 79 ? 0.689 7.693 16.063 1.00 97.56 79 ILE A CA 1
ATOM 598 C C . ILE A 1 79 ? -0.786 8.097 16.190 1.00 97.56 79 ILE A C 1
ATOM 600 O O . ILE A 1 79 ? -1.150 8.847 17.089 1.00 97.56 79 ILE A O 1
ATOM 604 N N . LEU A 1 80 ? -1.636 7.583 15.299 1.00 96.06 80 LEU A N 1
ATOM 605 C CA . LEU A 1 80 ? -3.082 7.812 15.315 1.00 96.06 80 LEU A CA 1
ATOM 606 C C . LEU A 1 80 ? -3.846 6.868 16.261 1.00 96.06 80 LEU A C 1
ATOM 608 O O . LEU A 1 80 ? -5.073 6.908 16.281 1.00 96.06 80 LEU A O 1
ATOM 612 N N . GLU A 1 81 ? -3.142 6.001 16.997 1.00 94.69 81 GLU A N 1
ATOM 613 C CA . GLU A 1 81 ? -3.701 5.033 17.952 1.00 94.69 81 GLU A CA 1
ATOM 614 C C . GLU A 1 81 ? -4.870 4.200 17.392 1.00 94.69 81 GLU A C 1
ATOM 616 O O . GLU A 1 81 ? -5.829 3.863 18.084 1.00 94.69 81 GLU A O 1
ATOM 621 N N . THR A 1 82 ? -4.789 3.818 16.115 1.00 93.50 82 THR A N 1
ATOM 622 C CA . THR A 1 82 ? -5.870 3.081 15.425 1.00 93.50 82 THR A CA 1
ATOM 623 C C . THR A 1 82 ? -6.087 1.656 15.951 1.00 93.50 82 THR A C 1
ATOM 625 O O . THR A 1 82 ? -7.122 1.049 15.676 1.00 93.50 82 THR A O 1
ATOM 628 N N . GLY A 1 83 ? -5.118 1.099 16.688 1.00 92.44 83 GLY A N 1
ATOM 629 C CA . GLY A 1 83 ? -5.186 -0.255 17.250 1.00 92.44 83 GLY A CA 1
ATOM 630 C C . GLY A 1 83 ? -5.069 -1.384 16.217 1.00 92.44 83 GLY A C 1
ATOM 631 O O . GLY A 1 83 ? -5.444 -2.525 16.503 1.00 92.44 83 GLY A O 1
ATOM 632 N N . LEU A 1 84 ? -4.582 -1.075 15.012 1.00 93.62 84 LEU A N 1
ATOM 633 C CA . LEU A 1 84 ? -4.355 -2.049 13.948 1.00 93.62 84 LEU A CA 1
ATOM 634 C C . LEU A 1 84 ? -2.985 -2.705 14.108 1.00 93.62 84 LEU A C 1
ATOM 636 O O . LEU A 1 84 ? -1.978 -2.028 14.298 1.00 93.62 84 LEU A O 1
ATOM 640 N N . ASP A 1 85 ? -2.939 -4.029 14.004 1.00 94.94 85 ASP A N 1
ATOM 641 C CA . ASP A 1 85 ? -1.682 -4.756 13.886 1.00 94.94 85 ASP A CA 1
ATOM 642 C C . ASP A 1 85 ? -1.145 -4.685 12.447 1.00 94.94 85 ASP A C 1
ATOM 644 O O . ASP A 1 85 ? -1.862 -4.368 11.493 1.00 94.94 85 ASP A O 1
ATOM 648 N N . ARG A 1 86 ? 0.139 -5.010 12.286 1.00 95.00 86 ARG A N 1
ATOM 649 C CA . ARG A 1 86 ? 0.839 -4.940 10.998 1.00 95.00 86 ARG A CA 1
ATOM 650 C C . ARG A 1 86 ? 0.195 -5.800 9.910 1.00 95.00 86 ARG A C 1
ATOM 652 O O . ARG A 1 86 ? 0.217 -5.409 8.746 1.00 95.00 86 ARG A O 1
ATOM 659 N N . HIS A 1 87 ? -0.358 -6.957 10.271 1.00 96.00 87 HIS A N 1
ATOM 660 C CA . HIS A 1 87 ? -0.993 -7.847 9.307 1.00 96.00 87 HIS A CA 1
ATOM 661 C C . HIS A 1 87 ? -2.353 -7.297 8.873 1.00 96.00 87 HIS A C 1
ATOM 663 O O . HIS A 1 87 ? -2.605 -7.176 7.675 1.00 96.00 87 HIS A O 1
ATOM 669 N N . SER A 1 88 ? -3.188 -6.866 9.824 1.00 95.50 88 SER A N 1
ATOM 670 C CA . SER A 1 88 ? -4.444 -6.171 9.520 1.00 95.50 88 SER A CA 1
ATOM 671 C C . SER A 1 88 ? -4.204 -4.972 8.606 1.00 95.50 88 SER A C 1
ATOM 673 O O . SER A 1 88 ? -4.888 -4.823 7.599 1.00 95.50 88 SER A O 1
ATOM 675 N N . LEU A 1 89 ? -3.192 -4.152 8.899 1.00 96.56 89 LEU A N 1
ATOM 676 C CA . LEU A 1 89 ? -2.853 -3.006 8.061 1.00 96.56 89 LEU A CA 1
ATOM 677 C C . LEU A 1 89 ? -2.428 -3.421 6.644 1.00 96.56 89 LEU A C 1
ATOM 679 O O . LEU A 1 89 ? -2.885 -2.807 5.684 1.00 96.56 89 LEU A O 1
ATOM 683 N N . SER A 1 90 ? -1.623 -4.482 6.488 1.00 97.00 90 SER A N 1
ATOM 684 C CA . SER A 1 90 ? -1.237 -4.963 5.153 1.00 97.00 90 SER A CA 1
ATOM 685 C C . SER A 1 90 ? -2.435 -5.463 4.348 1.00 97.00 90 SER A C 1
ATOM 687 O O . SER A 1 90 ? -2.520 -5.212 3.150 1.00 97.00 90 SER A O 1
ATOM 689 N N . VAL A 1 91 ? -3.381 -6.143 5.007 1.00 96.38 91 VAL A N 1
ATOM 690 C CA . VAL A 1 91 ? -4.621 -6.593 4.361 1.00 96.38 91 VAL A CA 1
ATOM 691 C C . VAL A 1 91 ? -5.453 -5.389 3.925 1.00 96.38 91 VAL A C 1
ATOM 693 O O . VAL A 1 91 ? -5.918 -5.357 2.793 1.00 96.38 91 VAL A O 1
ATOM 696 N N . LEU A 1 92 ? -5.601 -4.373 4.780 1.00 96.19 92 LEU A N 1
ATOM 697 C CA . LEU A 1 92 ? -6.349 -3.157 4.450 1.00 96.19 92 LEU A CA 1
ATOM 698 C C . LEU A 1 92 ? -5.741 -2.399 3.265 1.00 96.19 92 LEU A C 1
ATOM 700 O O . LEU A 1 92 ? -6.483 -1.946 2.401 1.00 96.19 92 LEU A O 1
ATOM 704 N N . ILE A 1 93 ? -4.411 -2.307 3.190 1.00 95.25 93 ILE A N 1
ATOM 705 C CA . ILE A 1 93 ? -3.715 -1.701 2.046 1.00 95.25 93 ILE A CA 1
ATOM 706 C C . ILE A 1 93 ? -4.006 -2.492 0.764 1.00 95.25 93 ILE A C 1
ATOM 708 O O . ILE A 1 93 ? -4.445 -1.902 -0.217 1.00 95.25 93 ILE A O 1
ATOM 712 N N . ALA A 1 94 ? -3.886 -3.824 0.793 1.00 96.12 94 ALA A N 1
ATOM 713 C CA . ALA A 1 94 ? -4.190 -4.664 -0.368 1.00 96.12 94 ALA A CA 1
ATOM 714 C C . ALA A 1 94 ? -5.663 -4.558 -0.812 1.00 96.12 94 ALA A C 1
ATOM 716 O O . ALA A 1 94 ? -5.966 -4.578 -2.002 1.00 96.12 94 ALA A O 1
ATOM 717 N N . LEU A 1 95 ? -6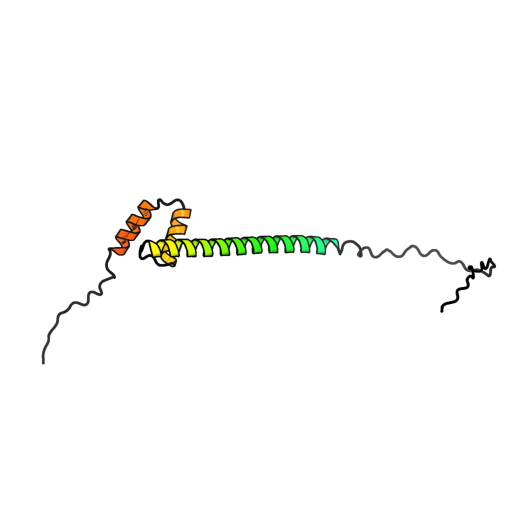.593 -4.422 0.137 1.00 96.06 95 LEU A N 1
ATOM 718 C CA . LEU A 1 95 ? -8.010 -4.191 -0.152 1.00 96.06 95 LEU A CA 1
ATOM 719 C C . LEU A 1 95 ? -8.235 -2.840 -0.846 1.00 96.06 95 LEU A C 1
ATOM 721 O O . LEU A 1 95 ? -9.014 -2.762 -1.796 1.00 96.06 95 LEU A O 1
ATOM 725 N N . CYS A 1 96 ? -7.538 -1.791 -0.411 1.00 95.50 96 CYS A N 1
ATOM 726 C CA . CYS A 1 96 ? -7.576 -0.484 -1.063 1.00 95.50 96 CYS A CA 1
ATOM 727 C C . CYS A 1 96 ? -6.941 -0.513 -2.464 1.00 95.50 96 CYS A C 1
ATOM 729 O O . CYS A 1 96 ? -7.494 0.093 -3.380 1.00 95.50 96 CYS A O 1
ATOM 731 N N . ASP A 1 97 ? -5.850 -1.259 -2.667 1.00 94.44 97 ASP A N 1
ATOM 732 C CA . ASP A 1 97 ? -5.195 -1.413 -3.978 1.00 94.44 97 ASP A CA 1
ATOM 733 C C . ASP A 1 97 ? -6.110 -2.086 -5.017 1.00 94.44 97 ASP A C 1
ATOM 735 O O . ASP A 1 97 ? -6.021 -1.808 -6.213 1.00 94.44 97 ASP A O 1
ATOM 739 N N . LEU A 1 98 ? -7.050 -2.924 -4.566 1.00 96.88 98 LEU A N 1
ATOM 740 C CA . LEU A 1 98 ? -8.101 -3.516 -5.405 1.00 96.88 98 LEU A CA 1
ATOM 741 C C . LEU A 1 98 ? -9.229 -2.526 -5.763 1.00 96.88 98 LEU A C 1
ATOM 743 O O . LEU A 1 98 ? -10.170 -2.894 -6.468 1.00 96.88 98 LEU A O 1
ATOM 747 N N . GLY A 1 99 ? -9.153 -1.279 -5.294 1.00 96.12 99 GLY A N 1
ATOM 748 C CA . GLY A 1 99 ? -10.129 -0.224 -5.567 1.00 96.12 99 GLY A CA 1
ATOM 749 C C . GLY A 1 99 ? -11.304 -0.185 -4.591 1.00 96.12 99 GLY A C 1
ATOM 750 O O . GLY A 1 99 ? -12.322 0.446 -4.888 1.00 96.12 99 GLY A O 1
ATOM 751 N N . LEU A 1 100 ? -11.204 -0.852 -3.436 1.00 96.81 100 LEU A N 1
ATOM 752 C CA . LEU A 1 100 ? -12.234 -0.747 -2.407 1.00 96.81 100 LEU A CA 1
ATOM 753 C C . LEU A 1 100 ? -12.201 0.628 -1.739 1.00 96.81 100 LEU A C 1
ATOM 755 O O . LEU A 1 100 ? -11.145 1.208 -1.493 1.00 96.81 100 LEU A O 1
ATOM 759 N N . ASN A 1 101 ? -13.388 1.143 -1.422 1.00 97.00 101 ASN A N 1
ATOM 760 C CA . ASN A 1 101 ? -13.530 2.421 -0.741 1.00 97.00 101 ASN A CA 1
ATOM 761 C C . ASN A 1 101 ? -12.999 2.312 0.715 1.00 97.00 101 ASN A C 1
ATOM 763 O O . ASN A 1 101 ? -13.485 1.460 1.471 1.00 97.00 101 ASN A O 1
ATOM 767 N N . PRO A 1 102 ? -12.052 3.173 1.137 1.00 95.25 102 PRO A N 1
ATOM 768 C CA . PRO A 1 102 ? -11.436 3.090 2.460 1.00 95.25 102 PRO A CA 1
ATOM 769 C C . PRO A 1 102 ? -12.417 3.405 3.601 1.00 95.25 102 PRO A C 1
ATOM 771 O O . PRO A 1 102 ? -12.336 2.786 4.664 1.00 95.25 102 PRO A O 1
ATOM 774 N N . GLU A 1 103 ? -13.382 4.307 3.397 1.00 96.56 103 GLU A N 1
ATOM 775 C CA . GLU A 1 103 ? -14.428 4.598 4.382 1.00 96.56 103 GLU A CA 1
ATOM 776 C C . GLU A 1 103 ? -15.333 3.383 4.643 1.00 96.56 103 GLU A C 1
ATOM 778 O O . GLU A 1 103 ? -15.668 3.093 5.796 1.00 96.56 103 GLU A O 1
ATOM 783 N N . ALA A 1 104 ? -15.703 2.641 3.596 1.00 96.75 104 ALA A N 1
ATOM 784 C CA . ALA A 1 104 ? -16.532 1.443 3.706 1.00 96.75 104 ALA A CA 1
ATOM 785 C C . ALA A 1 104 ? -15.806 0.327 4.471 1.00 96.75 104 ALA A C 1
ATOM 787 O O . ALA A 1 104 ? -16.374 -0.275 5.384 1.00 96.75 104 ALA A O 1
ATOM 788 N N . VAL A 1 105 ? -14.530 0.089 4.154 1.00 94.62 105 VAL A N 1
ATOM 789 C CA . VAL A 1 105 ? -13.709 -0.904 4.860 1.00 94.62 105 VAL A CA 1
ATOM 790 C C . VAL A 1 105 ? -13.540 -0.520 6.336 1.00 94.62 105 VAL A C 1
ATOM 792 O O . VAL A 1 105 ? -13.676 -1.374 7.211 1.00 94.62 105 VAL A O 1
ATOM 795 N N . ALA A 1 106 ? -13.339 0.765 6.648 1.00 93.81 106 ALA A N 1
ATOM 796 C CA . ALA A 1 106 ? -13.250 1.238 8.029 1.00 93.81 106 ALA A CA 1
ATOM 797 C C . ALA A 1 106 ? -14.539 0.988 8.836 1.00 93.81 106 ALA A C 1
ATOM 799 O O . ALA A 1 106 ? -14.466 0.664 10.024 1.00 93.81 106 ALA A O 1
ATOM 800 N N . ALA A 1 107 ? -15.715 1.117 8.211 1.00 95.19 107 ALA A N 1
ATOM 801 C CA . ALA A 1 107 ? -16.990 0.799 8.852 1.00 95.19 107 ALA A CA 1
ATOM 802 C C . ALA A 1 107 ? -17.095 -0.696 9.197 1.00 95.19 107 ALA A C 1
ATOM 804 O O . ALA A 1 107 ? -17.455 -1.039 10.322 1.00 95.19 107 ALA A O 1
ATOM 805 N N . VAL A 1 108 ? -16.700 -1.576 8.272 1.00 94.19 108 VAL A N 1
ATOM 806 C CA . VAL A 1 108 ? -16.689 -3.030 8.497 1.00 94.19 108 VAL A CA 1
ATOM 807 C C . VAL A 1 108 ? -15.714 -3.411 9.611 1.00 94.19 108 VAL A C 1
ATOM 809 O O . VAL A 1 108 ? -16.080 -4.159 10.512 1.00 94.19 108 VAL A O 1
ATOM 812 N N . VAL A 1 109 ? -14.496 -2.859 9.614 1.00 93.12 109 VAL A N 1
ATOM 813 C CA . VAL A 1 109 ? -13.503 -3.120 10.673 1.00 93.12 109 VAL A CA 1
ATOM 814 C C . VAL A 1 109 ? -14.024 -2.693 12.048 1.00 93.12 109 VAL A C 1
ATOM 816 O O . VAL A 1 109 ? -13.810 -3.404 13.030 1.00 93.12 109 VAL A O 1
ATOM 819 N N . LYS A 1 110 ? -14.731 -1.558 12.135 1.00 91.56 110 LYS A N 1
ATOM 820 C CA . LYS A 1 110 ? -15.357 -1.099 13.385 1.00 91.56 110 LYS A CA 1
ATOM 821 C C . LYS A 1 110 ? -16.451 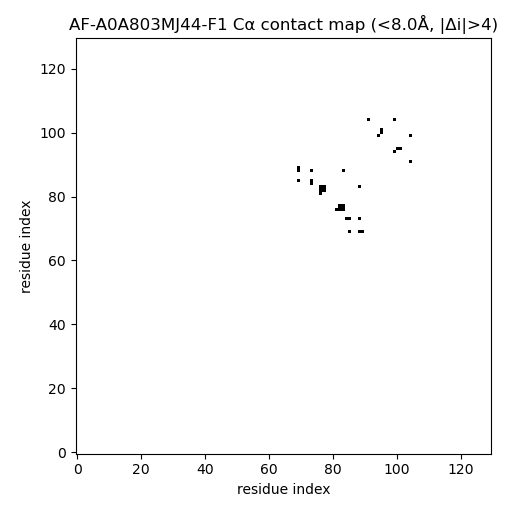-2.045 13.868 1.00 91.56 110 LYS A C 1
ATOM 823 O O . LYS A 1 110 ? -16.509 -2.310 15.065 1.00 91.56 110 LYS A O 1
ATOM 828 N N . GLU A 1 111 ? -17.283 -2.552 12.964 1.00 93.25 111 GLU A N 1
ATOM 829 C CA . GLU A 1 111 ? -18.336 -3.510 13.313 1.00 93.25 111 GLU A CA 1
ATOM 830 C C . GLU A 1 111 ? -17.735 -4.841 13.792 1.00 93.25 111 GLU A C 1
ATOM 832 O O . GLU A 1 111 ? -18.089 -5.325 14.862 1.00 93.25 111 GLU A O 1
ATOM 837 N N . LEU A 1 112 ? -16.729 -5.371 13.087 1.00 89.94 112 LEU A N 1
ATOM 838 C CA . LEU A 1 112 ? -16.040 -6.610 13.475 1.00 89.94 112 LEU A CA 1
ATOM 839 C C . LEU A 1 112 ? -15.338 -6.505 14.836 1.00 89.94 112 LEU A C 1
ATOM 841 O O . LEU A 1 112 ? -15.327 -7.458 15.605 1.00 89.94 112 LEU A O 1
ATOM 845 N N . ARG A 1 113 ? -14.755 -5.344 15.161 1.00 85.94 113 ARG A N 1
ATOM 846 C CA . ARG A 1 113 ? -14.117 -5.091 16.469 1.00 85.94 113 ARG A CA 1
ATOM 847 C C . ARG A 1 113 ? -15.132 -4.909 17.601 1.00 85.94 113 ARG A C 1
ATOM 849 O O . ARG A 1 113 ? -14.750 -4.996 18.767 1.00 85.94 113 ARG A O 1
ATOM 856 N N . ARG A 1 114 ? -16.390 -4.601 17.272 1.00 86.56 114 ARG A N 1
ATOM 857 C CA . ARG A 1 114 ? -17.490 -4.458 18.233 1.00 86.56 114 ARG A CA 1
ATOM 858 C C . ARG A 1 114 ? -18.059 -5.817 18.643 1.00 86.56 114 ARG A C 1
ATOM 860 O O . ARG A 1 114 ? -18.608 -5.916 19.740 1.00 86.56 114 ARG A O 1
ATOM 867 N N . GLU A 1 115 ? -17.920 -6.843 17.805 1.00 71.81 115 GLU A N 1
ATOM 868 C CA . GLU A 1 115 ? -18.289 -8.210 18.166 1.00 71.81 115 GLU A CA 1
ATOM 869 C C . GLU A 1 115 ? -17.345 -8.714 19.277 1.00 71.81 115 GLU A C 1
ATOM 871 O O . GLU A 1 115 ? -16.123 -8.734 19.094 1.00 71.81 115 GLU A O 1
ATOM 876 N N . PRO A 1 116 ? -17.860 -9.055 20.474 1.00 57.66 116 PRO A N 1
ATOM 877 C CA . PRO A 1 116 ? -17.018 -9.559 21.549 1.00 57.66 116 PRO A CA 1
ATOM 878 C C . PRO A 1 116 ? -16.371 -10.890 21.133 1.00 57.66 116 PRO A C 1
ATOM 880 O O . PRO A 1 116 ? -16.958 -11.630 20.341 1.00 57.66 116 PRO A O 1
ATOM 883 N N . PRO A 1 117 ? -15.192 -11.246 21.687 1.00 61.19 117 PRO A N 1
ATOM 884 C CA . PRO A 1 117 ? -14.625 -12.577 21.482 1.00 61.19 117 PRO A CA 1
ATOM 885 C C . PRO A 1 117 ? -15.693 -13.627 21.813 1.00 61.19 117 PRO A C 1
ATOM 887 O O . PRO A 1 117 ? -16.462 -13.391 22.756 1.00 61.19 117 PRO A O 1
ATOM 890 N N . PRO A 1 118 ? -15.759 -14.755 21.071 1.00 59.75 118 PRO A N 1
ATOM 891 C CA . PRO A 1 118 ? -16.786 -15.768 21.265 1.00 59.75 118 PRO A CA 1
ATOM 892 C C . PRO A 1 118 ? -16.793 -16.144 22.738 1.00 59.75 118 PRO A C 1
ATOM 894 O O . PRO A 1 118 ? -15.853 -16.745 23.264 1.00 59.75 118 PRO A O 1
ATOM 897 N N . SER A 1 119 ? -17.829 -15.675 23.424 1.00 49.06 119 SER A N 1
ATOM 898 C CA . SER A 1 119 ? -17.986 -15.857 24.849 1.00 49.06 119 SER A CA 1
ATOM 899 C C . SER A 1 119 ? -18.161 -17.350 25.016 1.00 49.06 119 SER A C 1
ATOM 901 O O . SER A 1 119 ? -19.181 -17.900 24.599 1.00 49.06 119 SER A O 1
ATOM 903 N N . SER A 1 120 ? -17.145 -18.015 25.563 1.00 52.97 120 SER A N 1
ATOM 904 C CA . SER A 1 120 ? -17.292 -19.368 26.071 1.00 52.97 120 SER A CA 1
ATOM 905 C C . SER A 1 120 ? -18.452 -19.317 27.057 1.00 52.97 120 SER A C 1
ATOM 907 O O . SER A 1 120 ? -18.326 -18.820 28.175 1.00 52.97 120 SER A O 1
ATOM 909 N N . THR A 1 121 ? -19.627 -19.716 26.580 1.00 50.12 121 THR A N 1
ATOM 910 C CA . THR A 1 121 ? -20.838 -19.864 27.369 1.00 50.12 121 THR A CA 1
ATOM 911 C C . THR A 1 121 ? -20.606 -21.108 28.213 1.00 50.12 121 THR A C 1
ATOM 913 O O . THR A 1 121 ? -21.023 -22.205 27.864 1.00 50.12 121 THR A O 1
ATOM 916 N N . ILE A 1 122 ? -19.842 -20.948 29.290 1.00 64.94 122 ILE A N 1
ATOM 917 C CA . ILE A 1 122 ? -19.848 -21.872 30.415 1.00 64.94 122 ILE A CA 1
ATOM 918 C C . ILE A 1 122 ? -20.870 -21.271 31.384 1.00 64.94 122 ILE A C 1
ATOM 920 O O . ILE A 1 122 ? -20.584 -20.230 31.982 1.00 64.94 122 ILE A O 1
ATOM 924 N N . PRO A 1 123 ? -22.088 -21.831 31.488 1.00 65.06 123 PRO A N 1
ATOM 925 C CA . PRO A 1 123 ? -23.077 -21.330 32.429 1.00 65.06 123 PRO A CA 1
ATOM 926 C C . PRO A 1 123 ? -22.568 -21.519 33.869 1.00 65.06 123 PRO A C 1
ATOM 928 O O . PRO A 1 123 ? -22.035 -22.586 34.188 1.00 65.06 123 PRO A O 1
ATOM 931 N N . PRO A 1 124 ? -22.729 -20.524 34.757 1.00 71.19 124 PRO A N 1
ATOM 932 C CA . PRO A 1 124 ? -22.443 -20.684 36.170 1.00 71.19 124 PRO A CA 1
ATOM 933 C C . PRO A 1 124 ? -23.694 -21.220 36.871 1.00 71.19 124 PRO A C 1
ATOM 935 O O . PRO A 1 124 ? -24.410 -20.433 37.471 1.00 71.19 124 PRO A O 1
ATOM 938 N N . ASP A 1 125 ? -23.993 -22.520 36.780 1.00 59.53 125 ASP A N 1
ATOM 939 C CA . ASP A 1 125 ? -24.854 -23.155 37.791 1.00 59.53 125 ASP A CA 1
ATOM 940 C C . ASP A 1 125 ? -24.829 -24.690 37.741 1.00 59.53 125 ASP A C 1
ATOM 942 O O . ASP A 1 125 ? -25.265 -25.299 36.766 1.00 59.53 125 ASP A O 1
ATOM 946 N N . ALA A 1 126 ? -24.339 -25.303 38.819 1.00 57.56 126 ALA A N 1
ATOM 947 C CA . ALA A 1 126 ? -25.049 -26.382 39.507 1.00 57.56 126 ALA A CA 1
ATOM 948 C C . ALA A 1 126 ? -24.367 -26.662 40.863 1.00 57.56 126 ALA A C 1
ATOM 950 O O . ALA A 1 126 ? -23.257 -27.202 40.894 1.00 57.56 126 ALA A O 1
ATOM 951 N N . PRO A 1 127 ? -25.012 -26.344 41.999 1.00 71.62 127 PRO A N 1
ATOM 952 C CA . PRO A 1 127 ? -24.679 -26.923 43.290 1.00 71.62 127 PRO A CA 1
ATOM 953 C C . PRO A 1 127 ? -25.435 -28.254 43.453 1.00 71.62 127 PRO A C 1
ATOM 955 O O . PRO A 1 127 ? -26.662 -28.288 43.454 1.00 71.62 127 PRO A O 1
ATOM 958 N N . ALA A 1 128 ? -24.718 -29.365 43.611 1.00 52.50 128 ALA A N 1
ATOM 959 C CA . ALA A 1 128 ? -25.276 -30.640 44.072 1.00 52.50 128 ALA A CA 1
ATOM 960 C C . ALA A 1 128 ? -24.166 -31.383 44.832 1.00 52.50 128 ALA A C 1
ATOM 962 O O . ALA A 1 128 ? -23.168 -31.777 44.243 1.00 52.50 128 ALA A O 1
ATOM 963 N N . HIS A 1 129 ? -24.156 -31.275 46.160 1.00 55.44 129 HIS A N 1
ATOM 964 C CA . HIS A 1 129 ? -24.790 -32.199 47.110 1.00 55.44 129 HIS A CA 1
ATOM 965 C C . HIS A 1 129 ? -23.928 -33.432 47.440 1.00 55.44 129 HIS A C 1
ATOM 967 O O . HIS A 1 129 ? -23.589 -34.208 46.552 1.00 55.44 129 HIS A O 1
ATOM 973 N N . SER A 1 130 ? -23.742 -33.593 48.763 1.00 55.94 130 SER A N 1
ATOM 974 C CA . SER A 1 130 ? -23.351 -34.786 49.542 1.00 55.94 130 SER A CA 1
ATOM 975 C C . SER A 1 130 ? -21.869 -34.998 49.839 1.00 55.94 130 SER A C 1
ATOM 977 O O . SER A 1 130 ? -21.102 -35.369 48.931 1.00 55.94 130 SER A O 1
#

Secondary structure (DSSP, 8-state):
-------------------------PPPP---S-SSSHHHHHHHHHHHHHHHHHHHHHHHHHHHHHHHHHHHHHHHHHHTT----HHHHHHHHHHHHTT--HHHHHHHHHHHHHSPP-------------

InterPro domains:
  IPR022214 Mitotic-spindle organizing protein 1 [PF12554] (68-113)
  IPR022214 Mitotic-spindle organizing protein 1 [PTHR28520] (57-120)

Foldseek 3Di:
DDDDDDDDDDDDDDDDDDDDDDDDDDPPDPPPPDDPCPVVVVVVVVVVVVVVVVVVVVVVVVVVVVVVVLVVVVVVCVVVVVVDDSVNSVVLVVCVVVVDDSVVVVVVVVVVVVDDDPPPPPDPDDDDDD

Mean predicted aligned error: 19.03 Å

Organism: Chenopodium quinoa (NCBI:txid63459)

Solvent-accessible surface area (backbone atoms only — not comparable to full-atom values): 8706 Å² total; per-residue (Å²): 136,87,81,89,86,84,88,83,80,87,83,85,83,82,86,84,90,86,83,89,82,87,80,76,90,70,76,77,73,83,71,79,86,80,84,78,65,73,66,57,56,55,54,50,51,48,50,54,51,50,52,53,50,50,52,54,48,51,51,51,51,51,54,48,52,52,51,54,50,51,50,52,53,47,52,53,40,55,76,67,64,68,81,70,50,72,64,59,48,52,51,53,51,55,44,41,74,74,67,47,59,67,70,62,53,52,52,52,54,54,53,62,68,66,53,71,74,85,70,79,84,72,79,93,79,83,94,78,85,137